Protein AF-A0A3M1G0Z3-F1 (afdb_monomer)

Structure (mmCIF, N/CA/C/O backbone):
data_AF-A0A3M1G0Z3-F1
#
_entry.id   AF-A0A3M1G0Z3-F1
#
loop_
_atom_site.group_PDB
_atom_site.id
_atom_site.type_symbol
_atom_site.label_atom_id
_atom_site.label_alt_id
_atom_site.label_comp_id
_atom_site.label_asym_id
_atom_site.label_entity_id
_atom_site.label_seq_id
_atom_site.pdbx_PDB_ins_code
_atom_site.Cartn_x
_atom_site.Cartn_y
_atom_site.Cartn_z
_atom_site.occupancy
_atom_site.B_iso_or_equiv
_atom_site.auth_seq_id
_atom_site.auth_comp_id
_atom_site.auth_asym_id
_atom_site.auth_atom_id
_atom_site.pdbx_PDB_model_num
ATOM 1 N N . MET A 1 1 ? -22.138 -8.767 7.799 1.00 61.59 1 MET A N 1
ATOM 2 C CA . MET A 1 1 ? -20.923 -7.941 7.903 1.00 61.59 1 MET A CA 1
ATOM 3 C C . MET A 1 1 ? -21.022 -7.201 9.211 1.00 61.59 1 MET A C 1
ATOM 5 O O . MET A 1 1 ? -22.027 -6.520 9.411 1.00 61.59 1 MET A O 1
ATOM 9 N N . SER A 1 2 ? -20.082 -7.442 10.118 1.00 74.31 2 SER A N 1
ATOM 10 C CA . SER A 1 2 ? -20.043 -6.705 11.379 1.00 74.31 2 SER A CA 1
ATOM 11 C C . SER A 1 2 ? -19.478 -5.310 11.119 1.00 74.31 2 SER A C 1
ATOM 13 O O . SER A 1 2 ? -18.674 -5.119 10.209 1.00 74.31 2 SER A O 1
ATOM 15 N N . GLU A 1 3 ? -19.912 -4.324 11.894 1.00 87.12 3 GLU A N 1
ATOM 16 C CA . GLU A 1 3 ? -19.315 -2.991 11.853 1.00 87.12 3 GLU A CA 1
ATOM 17 C C . GLU A 1 3 ? -17.853 -3.065 12.328 1.00 87.12 3 GLU A C 1
ATOM 19 O O . GLU A 1 3 ? -17.533 -3.802 13.266 1.00 87.12 3 GLU A O 1
ATOM 24 N N . LYS A 1 4 ? -16.957 -2.340 11.647 1.00 94.38 4 LYS A N 1
ATOM 25 C CA . LYS A 1 4 ? -15.531 -2.263 11.994 1.00 94.38 4 LYS A CA 1
ATOM 26 C C . LYS A 1 4 ? -15.373 -1.520 13.323 1.00 94.38 4 LYS A C 1
ATOM 28 O O . LYS A 1 4 ? -15.974 -0.468 13.508 1.00 94.38 4 LYS A O 1
ATOM 33 N N . THR A 1 5 ? -14.529 -2.019 14.228 1.00 97.25 5 THR A N 1
ATOM 34 C CA . THR A 1 5 ? -14.263 -1.382 15.536 1.00 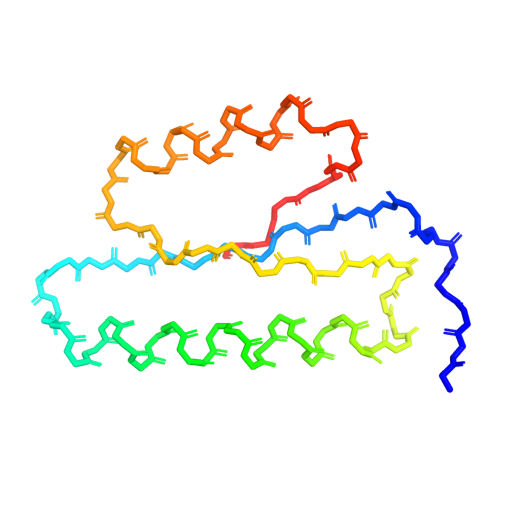97.25 5 THR A CA 1
ATOM 35 C C . THR A 1 5 ? -13.667 0.026 15.408 1.00 97.25 5 THR A C 1
ATOM 37 O O . THR A 1 5 ? -13.916 0.884 16.252 1.00 97.25 5 THR A O 1
ATOM 40 N N . TYR A 1 6 ? -12.891 0.275 14.352 1.00 97.44 6 TYR A N 1
ATOM 41 C CA . TYR A 1 6 ? -12.266 1.555 14.023 1.00 97.44 6 TYR A CA 1
ATOM 42 C C . TYR A 1 6 ? -12.692 2.004 12.613 1.00 97.44 6 TYR A C 1
ATOM 44 O O . TYR A 1 6 ? -11.896 1.949 11.673 1.00 97.44 6 TYR A O 1
ATOM 52 N N . PRO A 1 7 ? -13.945 2.455 12.437 1.00 95.94 7 PRO A N 1
ATOM 53 C CA . PRO A 1 7 ? -14.534 2.691 11.116 1.00 95.94 7 PRO A CA 1
ATOM 54 C C . PRO A 1 7 ? -13.961 3.921 10.394 1.00 95.94 7 PRO A C 1
ATOM 56 O O . PRO A 1 7 ? -14.245 4.139 9.224 1.00 95.94 7 PRO A O 1
ATOM 59 N N . THR A 1 8 ? -13.164 4.747 11.075 1.00 97.81 8 THR A N 1
ATOM 60 C CA . THR A 1 8 ? -12.524 5.934 10.489 1.00 97.81 8 THR A CA 1
ATOM 61 C C . THR A 1 8 ? -11.029 5.754 10.241 1.00 97.81 8 THR A C 1
ATOM 63 O O . THR A 1 8 ? -10.402 6.693 9.764 1.00 97.81 8 THR A O 1
ATOM 66 N N . LEU A 1 9 ? -10.434 4.621 10.633 1.00 98.56 9 LEU A N 1
ATOM 67 C CA . LEU A 1 9 ? -8.999 4.366 10.481 1.00 98.56 9 LEU A CA 1
ATOM 68 C C . LEU A 1 9 ? -8.740 3.492 9.255 1.00 98.56 9 LEU A C 1
ATOM 70 O O . LEU A 1 9 ? -9.537 2.612 8.922 1.00 98.56 9 LEU A O 1
ATOM 74 N N . GLU A 1 10 ? -7.596 3.717 8.621 1.00 98.69 10 GLU A N 1
ATOM 75 C CA . GLU A 1 10 ? -7.197 3.064 7.381 1.00 98.69 10 GLU A CA 1
ATOM 76 C C . GLU A 1 10 ? -5.795 2.465 7.499 1.00 98.69 10 GLU A C 1
ATOM 78 O O . GLU A 1 10 ? -4.862 3.109 7.981 1.00 98.69 10 GLU A O 1
ATOM 83 N N . ALA A 1 11 ? -5.630 1.250 6.985 1.00 98.56 11 ALA A N 1
ATOM 84 C CA . ALA A 1 11 ? -4.334 0.719 6.590 1.00 98.56 11 ALA A CA 1
ATOM 85 C C . ALA A 1 11 ? -4.254 0.741 5.063 1.00 98.56 11 ALA A C 1
ATOM 87 O O . ALA A 1 11 ? -5.140 0.226 4.377 1.00 98.56 11 ALA A O 1
ATOM 88 N N . TRP A 1 12 ? -3.206 1.344 4.514 1.00 98.81 12 TRP A N 1
ATOM 89 C CA . TRP A 1 12 ? -3.044 1.430 3.066 1.00 98.81 12 TRP A CA 1
ATOM 90 C C . TRP A 1 12 ? -2.312 0.198 2.543 1.00 98.81 12 TRP A C 1
ATOM 92 O O . TRP A 1 12 ? -1.202 -0.104 2.975 1.00 98.81 12 TRP A O 1
ATOM 102 N N . PHE A 1 13 ? -2.931 -0.506 1.600 1.00 98.88 13 PHE A N 1
ATOM 103 C CA . PHE A 1 13 ? -2.332 -1.628 0.891 1.00 98.88 13 PHE A CA 1
ATOM 104 C C . PHE A 1 13 ? -1.583 -1.102 -0.332 1.00 98.88 13 PHE A C 1
ATOM 106 O O . PHE A 1 13 ? -2.189 -0.567 -1.266 1.00 98.88 13 PHE A O 1
ATOM 113 N N . VAL A 1 14 ? -0.261 -1.225 -0.299 1.00 98.75 14 VAL A N 1
ATOM 114 C CA . VAL A 1 14 ? 0.656 -0.664 -1.289 1.00 98.75 14 VAL A CA 1
ATOM 115 C C . VAL A 1 14 ? 1.376 -1.811 -1.969 1.00 98.75 14 VAL A C 1
ATOM 117 O O . VAL A 1 14 ? 1.937 -2.678 -1.313 1.00 98.75 14 VAL A O 1
ATOM 120 N N . THR A 1 15 ? 1.395 -1.808 -3.296 1.00 98.69 15 THR A N 1
ATOM 121 C CA . THR A 1 15 ? 2.107 -2.830 -4.065 1.00 98.69 15 THR A CA 1
ATOM 122 C C . THR A 1 15 ? 3.193 -2.178 -4.903 1.00 98.69 15 THR A C 1
ATOM 124 O O . THR A 1 15 ? 2.931 -1.255 -5.676 1.00 98.69 15 THR A O 1
ATOM 127 N N . GLY A 1 16 ? 4.423 -2.658 -4.735 1.00 97.88 16 GLY A N 1
ATOM 128 C CA . GLY A 1 16 ? 5.565 -2.262 -5.550 1.00 97.88 16 GLY A CA 1
ATOM 129 C C . GLY A 1 16 ? 5.701 -3.135 -6.795 1.00 97.88 16 GLY A C 1
ATOM 130 O O . GLY A 1 16 ? 5.437 -4.336 -6.756 1.00 97.88 16 GLY A O 1
ATOM 131 N N . SER A 1 17 ? 6.142 -2.543 -7.900 1.00 97.88 17 SER A N 1
ATOM 132 C CA . SER A 1 17 ? 6.554 -3.281 -9.098 1.00 97.88 17 SER A CA 1
ATOM 133 C C . SER A 1 17 ? 7.623 -2.494 -9.867 1.00 97.88 17 SER A C 1
ATOM 135 O O . SER A 1 17 ? 8.203 -1.548 -9.338 1.00 97.88 17 SER A O 1
ATOM 137 N N . GLN A 1 18 ? 7.920 -2.872 -11.108 1.00 96.88 18 GLN A N 1
ATOM 138 C CA . GLN A 1 18 ? 8.872 -2.158 -11.961 1.00 96.88 18 GLN A CA 1
ATOM 139 C C . GLN A 1 18 ? 8.474 -2.212 -13.435 1.00 96.88 18 GLN A C 1
ATOM 141 O O . GLN A 1 18 ? 7.968 -3.219 -13.928 1.00 96.88 18 GLN A O 1
ATOM 146 N N . HIS A 1 19 ? 8.803 -1.144 -14.163 1.00 94.56 19 HIS A N 1
ATOM 147 C CA . HIS A 1 19 ? 8.555 -1.039 -15.605 1.00 94.56 19 HIS A CA 1
ATOM 148 C C . HIS A 1 19 ? 9.275 -2.115 -16.430 1.00 94.56 19 HIS A C 1
ATOM 150 O O . HIS A 1 19 ? 8.822 -2.459 -17.517 1.00 94.56 19 HIS A O 1
ATOM 156 N N . LEU A 1 20 ? 10.363 -2.692 -15.905 1.00 96.81 20 LEU A N 1
ATOM 157 C CA . LEU A 1 20 ? 11.116 -3.768 -16.561 1.00 96.81 20 LEU A CA 1
ATOM 158 C C . LEU A 1 20 ? 10.281 -5.034 -16.813 1.00 96.81 20 LEU A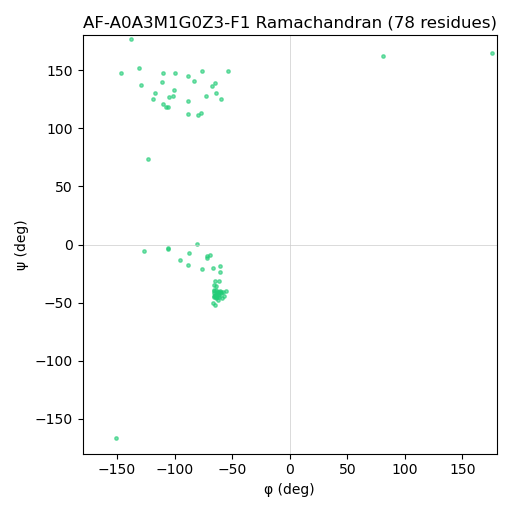 C 1
ATOM 160 O O . LEU A 1 20 ? 10.673 -5.855 -17.638 1.00 96.81 20 LEU A O 1
ATOM 164 N N . TYR A 1 21 ? 9.146 -5.197 -16.124 1.00 94.69 21 TYR A N 1
ATOM 165 C CA . TYR A 1 21 ? 8.239 -6.332 -16.309 1.00 94.69 21 TYR A CA 1
ATOM 166 C C . TYR A 1 21 ? 7.192 -6.123 -17.416 1.00 94.69 21 TYR A C 1
ATOM 168 O O . TYR A 1 21 ? 6.498 -7.070 -17.776 1.00 94.69 21 TYR A O 1
ATOM 176 N N . GLY A 1 22 ? 7.099 -4.917 -17.985 1.00 96.81 22 GLY A N 1
ATOM 177 C CA . GLY A 1 22 ? 6.141 -4.582 -19.038 1.00 96.81 22 GLY A CA 1
ATOM 178 C C . GLY A 1 22 ? 4.732 -4.252 -18.531 1.00 96.81 22 GLY A C 1
ATOM 179 O O . GLY A 1 22 ? 4.346 -4.567 -17.406 1.00 96.81 22 GLY A O 1
ATOM 180 N N . GLU A 1 23 ? 3.956 -3.598 -19.397 1.00 96.81 23 GLU A N 1
ATOM 181 C CA . GLU A 1 23 ? 2.623 -3.064 -19.074 1.00 96.81 23 GLU A CA 1
ATOM 182 C C . GLU A 1 23 ? 1.602 -4.153 -18.721 1.00 96.81 23 GLU A C 1
ATOM 184 O O . GLU A 1 23 ? 0.784 -3.961 -17.827 1.00 96.81 23 GLU A O 1
ATOM 189 N N . GLU A 1 24 ? 1.664 -5.319 -19.372 1.00 97.75 24 GLU A N 1
ATOM 190 C CA . GLU A 1 24 ? 0.751 -6.437 -19.092 1.00 97.75 24 GLU A CA 1
ATOM 191 C C . GLU A 1 24 ? 0.930 -6.965 -17.663 1.00 97.75 24 GLU A C 1
ATOM 193 O O . GLU A 1 24 ? -0.047 -7.150 -16.936 1.00 97.75 24 GLU A O 1
ATOM 198 N N . ALA A 1 25 ? 2.181 -7.122 -17.220 1.00 97.44 25 ALA A N 1
ATOM 199 C CA . ALA A 1 25 ? 2.479 -7.534 -15.854 1.00 97.44 25 ALA A CA 1
ATOM 200 C C . ALA A 1 25 ? 2.038 -6.469 -14.838 1.00 97.44 25 ALA A C 1
ATOM 202 O O . ALA A 1 25 ? 1.456 -6.809 -13.811 1.00 97.44 25 ALA A O 1
ATOM 203 N N . LEU A 1 26 ? 2.264 -5.180 -15.123 1.00 97.75 26 LEU A N 1
ATOM 204 C CA . LEU A 1 26 ? 1.803 -4.085 -14.260 1.00 97.75 26 LEU A CA 1
ATOM 205 C C . LEU A 1 26 ? 0.273 -4.041 -14.147 1.00 97.75 26 LEU A C 1
ATOM 207 O O . LEU A 1 26 ? -0.252 -3.846 -13.048 1.00 97.75 26 LEU A O 1
ATOM 211 N N . ALA A 1 27 ? -0.438 -4.265 -15.253 1.00 97.81 27 ALA A N 1
ATOM 212 C CA . ALA A 1 27 ? -1.893 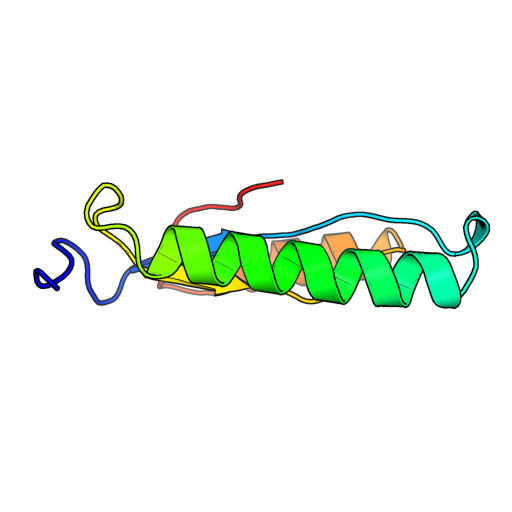-4.332 -15.267 1.00 97.81 27 ALA A CA 1
ATOM 213 C C . ALA A 1 27 ? -2.408 -5.506 -14.423 1.00 97.81 27 ALA A C 1
ATOM 215 O O . ALA A 1 27 ? -3.308 -5.315 -13.603 1.00 97.81 27 ALA A O 1
ATOM 216 N N . GLN A 1 28 ? -1.804 -6.690 -14.563 1.00 98.56 28 GLN A N 1
ATOM 217 C CA . GLN A 1 28 ? -2.182 -7.857 -13.767 1.00 98.56 28 GLN A CA 1
ATOM 218 C C . GLN A 1 28 ? -1.914 -7.636 -12.272 1.00 98.56 28 GLN A C 1
ATOM 220 O O . GLN A 1 28 ? -2.797 -7.867 -11.450 1.00 98.56 28 GLN A O 1
ATOM 225 N N . VAL A 1 29 ? -0.747 -7.088 -11.916 1.00 98.31 29 VAL A N 1
ATOM 226 C CA . VAL A 1 29 ? -0.418 -6.740 -10.523 1.00 98.31 29 VAL A CA 1
ATOM 227 C C . VAL A 1 29 ? -1.438 -5.759 -9.942 1.00 98.31 29 VAL A C 1
ATOM 229 O O . VAL A 1 29 ? -1.859 -5.922 -8.799 1.00 98.31 29 VAL A O 1
ATOM 232 N N . ALA A 1 30 ? -1.882 -4.764 -10.714 1.00 98.00 30 ALA A N 1
ATOM 233 C CA . ALA A 1 30 ? -2.899 -3.819 -10.258 1.00 98.00 30 ALA A CA 1
ATOM 234 C C . ALA A 1 30 ? -4.271 -4.480 -10.019 1.00 98.00 30 ALA A C 1
ATOM 236 O O . ALA A 1 30 ? -4.986 -4.081 -9.094 1.00 98.00 30 ALA A O 1
ATOM 237 N N . VAL A 1 31 ? -4.641 -5.480 -10.829 1.00 98.56 31 VAL A N 1
ATOM 238 C CA . VAL A 1 31 ? -5.870 -6.272 -10.645 1.00 98.56 31 VAL A CA 1
ATOM 239 C C . VAL A 1 31 ? -5.780 -7.109 -9.370 1.00 98.56 31 VAL A C 1
ATOM 241 O O . VAL A 1 31 ? -6.674 -7.031 -8.524 1.00 98.56 31 VAL A O 1
ATOM 244 N N . ASP A 1 32 ? -4.687 -7.850 -9.200 1.00 98.69 32 ASP A N 1
ATOM 245 C CA . ASP A 1 32 ? -4.503 -8.752 -8.061 1.00 98.69 32 ASP A CA 1
ATOM 246 C C . ASP A 1 32 ? -4.413 -7.975 -6.741 1.00 98.69 32 ASP A C 1
ATOM 248 O O . ASP A 1 32 ? -5.095 -8.307 -5.769 1.00 98.69 32 ASP A O 1
ATOM 252 N N . ALA A 1 33 ? -3.641 -6.884 -6.717 1.00 98.62 33 ALA A N 1
ATOM 253 C CA . ALA A 1 33 ? -3.491 -6.029 -5.542 1.00 98.62 33 ALA A CA 1
ATOM 254 C C . ALA A 1 33 ? -4.826 -5.423 -5.087 1.00 98.62 33 ALA A C 1
ATOM 256 O O . ALA A 1 33 ? -5.124 -5.392 -3.890 1.00 98.62 33 ALA A O 1
ATOM 257 N N . ARG A 1 34 ? -5.665 -4.987 -6.035 1.00 98.69 34 ARG A N 1
ATOM 258 C CA . ARG A 1 34 ? -7.010 -4.489 -5.730 1.00 98.69 34 ARG A CA 1
ATOM 259 C C . ARG A 1 34 ? -7.890 -5.588 -5.142 1.00 98.69 34 ARG A C 1
ATOM 261 O O . ARG A 1 34 ? -8.535 -5.357 -4.122 1.00 98.69 34 ARG A O 1
ATOM 268 N N . ALA A 1 35 ? -7.887 -6.778 -5.742 1.00 98.69 35 ALA A N 1
ATOM 269 C CA . ALA A 1 35 ? -8.680 -7.905 -5.257 1.00 98.69 35 ALA A CA 1
ATOM 270 C C . ALA A 1 35 ? -8.286 -8.315 -3.826 1.00 98.69 35 ALA A C 1
ATOM 272 O O . ALA A 1 35 ? -9.163 -8.582 -2.999 1.00 98.69 35 ALA A O 1
ATOM 273 N N . ILE A 1 36 ? -6.985 -8.314 -3.516 1.00 98.69 36 ILE A N 1
ATOM 274 C CA . ILE A 1 36 ? -6.464 -8.594 -2.171 1.00 98.69 36 ILE A CA 1
ATOM 275 C C . ILE A 1 36 ? -6.917 -7.518 -1.182 1.00 98.69 36 ILE A C 1
ATOM 277 O O . ILE A 1 36 ? -7.496 -7.856 -0.150 1.00 98.69 36 ILE A O 1
ATOM 281 N N . ALA A 1 37 ? -6.700 -6.237 -1.495 1.00 98.62 37 ALA A N 1
ATOM 282 C CA . ALA A 1 37 ? -7.083 -5.132 -0.617 1.00 98.62 37 ALA A CA 1
ATOM 283 C C . ALA A 1 37 ? -8.586 -5.151 -0.298 1.00 98.62 37 ALA A C 1
ATOM 285 O O . ALA A 1 37 ? -8.973 -5.045 0.862 1.00 98.62 37 ALA A O 1
ATOM 286 N N . GLU A 1 38 ? -9.432 -5.379 -1.304 1.00 98.44 38 GLU A N 1
ATOM 287 C CA . GLU A 1 38 ? -10.878 -5.497 -1.116 1.00 98.44 38 GLU A CA 1
ATOM 288 C C . GLU A 1 38 ? -11.283 -6.721 -0.282 1.00 98.44 38 GLU A C 1
ATOM 290 O O . GLU A 1 38 ? -12.220 -6.658 0.515 1.00 98.44 38 GLU A O 1
ATOM 295 N N . ALA A 1 39 ? -10.614 -7.862 -0.469 1.00 98.31 39 ALA A N 1
ATOM 296 C CA . ALA A 1 39 ? -10.873 -9.052 0.335 1.00 98.31 39 ALA A CA 1
ATOM 297 C C . ALA A 1 39 ? -10.487 -8.831 1.806 1.00 98.31 39 ALA A C 1
ATOM 299 O O . ALA A 1 39 ? -11.226 -9.248 2.700 1.00 98.31 39 ALA A O 1
ATOM 300 N N . LEU A 1 40 ? -9.368 -8.144 2.054 1.00 98.06 40 LEU A N 1
ATOM 301 C CA . LEU A 1 40 ? -8.938 -7.754 3.395 1.00 98.06 40 LEU A CA 1
ATOM 302 C C . LEU A 1 40 ? -9.908 -6.747 4.023 1.00 98.06 40 LEU A C 1
ATOM 304 O O . LEU A 1 40 ? -10.312 -6.933 5.170 1.00 98.06 40 LEU A O 1
ATOM 308 N N . ASP A 1 41 ? -10.346 -5.734 3.276 1.00 98.06 41 ASP A N 1
ATOM 309 C CA . ASP A 1 41 ? -11.300 -4.736 3.766 1.00 98.06 41 ASP A CA 1
ATOM 310 C C . ASP A 1 41 ? -12.643 -5.371 4.159 1.00 98.06 41 ASP A C 1
ATOM 312 O O . ASP A 1 41 ? -13.177 -5.090 5.232 1.00 98.06 41 ASP A O 1
ATOM 316 N N . ARG A 1 42 ? -13.144 -6.328 3.365 1.00 97.12 42 ARG A N 1
ATOM 317 C CA . ARG A 1 42 ? -14.378 -7.077 3.673 1.00 97.12 42 ARG A CA 1
ATOM 318 C C . ARG A 1 42 ? -14.238 -8.082 4.821 1.00 97.12 42 ARG A C 1
ATOM 320 O O . ARG A 1 42 ? -15.250 -8.608 5.278 1.00 97.12 42 ARG A O 1
ATOM 327 N N . SER A 1 43 ? -13.021 -8.381 5.273 1.00 95.25 43 SER A N 1
ATOM 328 C CA . SER A 1 43 ? -12.787 -9.348 6.346 1.00 95.25 43 SER A CA 1
ATOM 329 C C . SER A 1 43 ? -13.201 -8.788 7.708 1.00 95.25 43 SER A C 1
ATOM 331 O O . SER A 1 43 ? -12.711 -7.740 8.136 1.00 95.25 43 SER A O 1
ATOM 333 N N . ASP A 1 44 ? -14.029 -9.535 8.442 1.00 94.44 44 ASP A N 1
ATOM 334 C CA . ASP A 1 44 ? -14.382 -9.224 9.836 1.00 94.44 44 ASP A CA 1
ATOM 335 C C . ASP A 1 44 ? -13.180 -9.414 10.798 1.00 94.44 44 ASP A C 1
ATOM 337 O O . ASP A 1 44 ? -13.243 -9.018 11.959 1.00 94.44 44 ASP A O 1
ATOM 341 N N . ALA A 1 45 ? -12.064 -9.999 10.334 1.00 95.06 45 ALA A N 1
ATOM 342 C CA . ALA A 1 45 ? -10.854 -10.186 11.143 1.00 95.06 45 ALA A CA 1
ATOM 343 C C . ALA A 1 45 ? -10.040 -8.894 11.334 1.00 95.06 45 ALA A C 1
ATOM 345 O O . ALA A 1 45 ? -9.228 -8.812 12.256 1.00 95.06 45 ALA A O 1
ATOM 346 N N . LEU A 1 46 ? -10.227 -7.898 10.461 1.00 96.06 46 LEU A N 1
ATOM 347 C CA . LEU A 1 46 ? -9.548 -6.609 10.560 1.00 96.06 46 LEU A CA 1
ATOM 348 C C . LEU A 1 46 ? -10.495 -5.565 11.161 1.00 96.06 46 LEU A C 1
ATOM 350 O O . LEU A 1 46 ? -11.589 -5.372 10.630 1.00 96.06 46 LEU A O 1
ATOM 354 N N . PRO A 1 47 ? -10.084 -4.845 12.220 1.00 97.06 47 PRO A N 1
ATOM 355 C CA . PRO A 1 47 ? -10.952 -3.901 12.920 1.00 97.06 47 PRO A CA 1
ATOM 356 C C . PRO A 1 47 ? -11.071 -2.538 12.221 1.00 97.06 47 PRO A C 1
ATOM 358 O O . PRO A 1 47 ? -11.749 -1.666 12.747 1.00 97.06 47 PRO A O 1
ATOM 361 N N . LEU A 1 48 ? -10.406 -2.334 11.083 1.00 98.00 48 LEU A N 1
ATOM 362 C CA . LEU A 1 48 ? -10.315 -1.067 10.348 1.00 98.00 48 LEU A CA 1
ATOM 363 C C . LEU A 1 48 ? -10.453 -1.291 8.834 1.00 98.00 48 LEU A C 1
ATOM 365 O O . LEU A 1 48 ? -10.548 -2.445 8.390 1.00 98.00 48 LEU A O 1
ATOM 369 N N . HIS A 1 49 ? -10.447 -0.203 8.062 1.00 98.25 49 HIS A N 1
ATOM 370 C CA . HIS A 1 49 ? -10.535 -0.251 6.604 1.00 98.25 49 HIS A CA 1
ATOM 371 C C . HIS A 1 49 ? -9.188 -0.502 5.927 1.00 98.25 49 HIS A C 1
ATOM 373 O O . HIS A 1 49 ? -8.168 0.064 6.320 1.00 98.25 49 HIS A O 1
ATOM 379 N N . VAL A 1 50 ? -9.185 -1.314 4.871 1.00 98.56 50 VAL A N 1
ATOM 380 C CA . VAL A 1 50 ? -8.000 -1.518 4.026 1.00 98.56 50 VAL A CA 1
ATOM 381 C C . VAL A 1 50 ? -8.188 -0.785 2.705 1.00 98.56 50 VAL A C 1
ATOM 383 O O . VAL A 1 50 ? -9.093 -1.092 1.933 1.00 98.56 50 VAL A O 1
ATOM 386 N N . VAL A 1 51 ? -7.315 0.184 2.433 1.00 98.62 51 VAL A N 1
ATOM 387 C CA . VAL A 1 51 ? -7.420 1.056 1.256 1.00 98.62 51 VAL A CA 1
ATOM 388 C C . VAL A 1 51 ? -6.353 0.689 0.238 1.00 98.62 51 VAL A C 1
ATOM 390 O O . VAL A 1 51 ? -5.159 0.805 0.501 1.00 98.62 51 VAL A O 1
ATOM 393 N N . PHE A 1 52 ? -6.781 0.269 -0.949 1.00 98.69 52 PHE A N 1
ATOM 394 C CA . PHE A 1 52 ? -5.887 0.062 -2.086 1.00 98.69 52 PHE A CA 1
ATOM 395 C C . PHE A 1 52 ? -5.239 1.384 -2.524 1.00 98.69 52 PHE A C 1
ATOM 397 O O . PHE A 1 52 ? -5.938 2.368 -2.785 1.00 98.69 52 PHE A O 1
ATOM 404 N N . LYS A 1 53 ? -3.912 1.390 -2.685 1.00 98.62 53 LYS A N 1
ATOM 405 C CA . LYS A 1 53 ? -3.169 2.475 -3.342 1.00 98.62 53 LYS A CA 1
ATOM 406 C C . LYS A 1 53 ? -2.620 1.984 -4.695 1.00 98.62 53 LYS A C 1
ATOM 408 O O . LYS A 1 53 ? -2.300 0.802 -4.816 1.00 98.62 53 LYS A O 1
ATOM 413 N N . PRO A 1 54 ? -2.514 2.856 -5.721 1.00 97.62 54 PRO A N 1
ATOM 414 C CA . PRO A 1 54 ? -1.978 2.471 -7.028 1.00 97.62 54 PRO A CA 1
ATOM 415 C C . PRO A 1 54 ? -0.595 1.817 -6.939 1.00 97.62 54 PRO A C 1
ATOM 417 O O . PRO A 1 54 ? 0.201 2.162 -6.066 1.00 97.62 54 PRO A O 1
ATOM 420 N N . VAL A 1 55 ? -0.304 0.907 -7.875 1.00 98.12 55 VAL A N 1
ATOM 421 C CA . VAL A 1 55 ? 1.008 0.254 -7.969 1.00 98.12 55 VAL A CA 1
ATOM 422 C C . VAL A 1 55 ? 2.083 1.317 -8.176 1.00 98.12 55 VAL A C 1
ATOM 424 O O . VAL A 1 55 ? 2.003 2.115 -9.111 1.00 98.12 55 VAL A O 1
ATOM 427 N N . VAL A 1 56 ? 3.091 1.319 -7.309 1.00 98.44 56 VAL A N 1
ATOM 428 C CA . VAL A 1 56 ? 4.219 2.253 -7.379 1.00 98.44 56 VAL A CA 1
ATOM 429 C C . VAL A 1 56 ? 5.428 1.564 -8.003 1.00 98.44 56 VAL A C 1
ATOM 431 O O . VAL A 1 56 ? 5.772 0.436 -7.652 1.00 98.44 56 VAL A O 1
ATOM 434 N N . THR A 1 57 ? 6.071 2.235 -8.955 1.00 98.25 57 THR A N 1
ATOM 435 C CA . THR A 1 57 ? 7.159 1.655 -9.766 1.00 98.25 57 THR A CA 1
ATOM 436 C C . THR A 1 57 ? 8.440 2.480 -9.761 1.00 98.25 57 THR A C 1
ATOM 438 O O . THR A 1 57 ? 9.445 2.060 -10.335 1.00 98.25 57 THR A O 1
ATOM 441 N N . THR A 1 58 ? 8.419 3.659 -9.136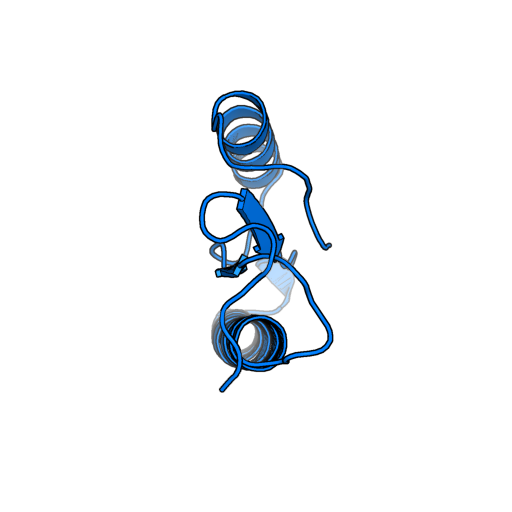 1.00 98.38 58 THR A N 1
ATOM 442 C CA . THR A 1 58 ? 9.553 4.586 -9.101 1.00 98.38 58 THR A CA 1
ATOM 443 C C . THR A 1 58 ? 9.831 5.061 -7.675 1.00 98.38 58 THR A C 1
ATOM 445 O O . THR A 1 58 ? 8.901 5.146 -6.866 1.00 98.38 58 THR A O 1
ATOM 448 N N . PRO A 1 59 ? 11.089 5.417 -7.352 1.00 98.62 59 PRO A N 1
ATOM 449 C CA . PRO A 1 59 ? 11.432 5.986 -6.050 1.00 98.62 59 PRO A CA 1
ATOM 450 C C . PRO A 1 59 ? 10.615 7.236 -5.710 1.00 98.62 59 PRO A C 1
ATOM 452 O O . PRO A 1 59 ? 10.149 7.368 -4.583 1.00 98.62 59 PRO A O 1
ATOM 455 N N . ASP A 1 60 ? 10.383 8.112 -6.691 1.00 98.62 60 ASP A N 1
ATOM 456 C CA . ASP A 1 60 ? 9.609 9.340 -6.494 1.00 98.62 60 ASP A CA 1
ATOM 457 C C . ASP A 1 60 ? 8.152 9.035 -6.140 1.00 98.62 60 ASP A C 1
ATOM 459 O O . ASP A 1 60 ? 7.622 9.619 -5.198 1.00 98.62 60 ASP A O 1
ATOM 463 N N . ALA A 1 61 ? 7.515 8.084 -6.833 1.00 98.31 61 ALA A N 1
ATOM 464 C CA . ALA A 1 61 ? 6.147 7.674 -6.522 1.00 98.31 61 ALA A CA 1
ATOM 465 C C . ALA A 1 61 ? 6.042 7.051 -5.120 1.00 98.31 61 ALA A C 1
ATOM 467 O O . ALA A 1 61 ? 5.112 7.364 -4.378 1.00 98.31 61 ALA A O 1
ATOM 468 N N . ILE A 1 62 ? 7.016 6.219 -4.730 1.00 98.62 62 ILE A N 1
ATOM 469 C CA . ILE A 1 62 ? 7.083 5.632 -3.382 1.00 98.62 62 ILE A CA 1
ATOM 470 C C . ILE A 1 62 ? 7.244 6.736 -2.331 1.00 98.62 62 ILE A C 1
ATOM 472 O O . ILE A 1 62 ? 6.519 6.759 -1.339 1.00 98.62 62 ILE A O 1
ATOM 476 N N . HIS A 1 63 ? 8.166 7.674 -2.552 1.00 98.75 63 HIS A N 1
ATOM 477 C CA . HIS A 1 63 ? 8.413 8.773 -1.626 1.00 98.75 63 HIS A CA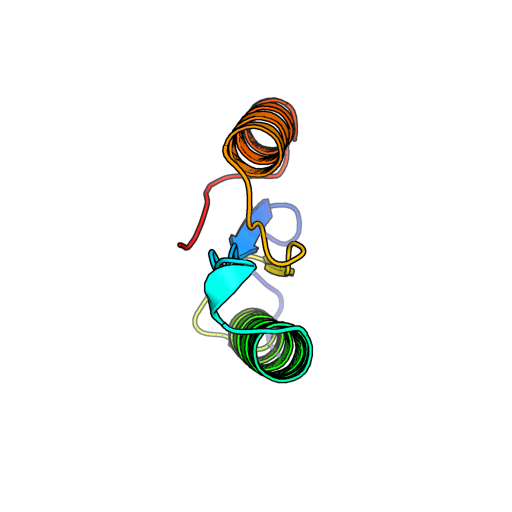 1
ATOM 478 C C . HIS A 1 63 ? 7.177 9.663 -1.456 1.00 98.75 63 HIS A C 1
ATOM 480 O O . HIS A 1 63 ? 6.807 9.969 -0.323 1.00 98.75 63 HIS A O 1
ATOM 486 N N . GLN A 1 64 ? 6.498 10.022 -2.551 1.00 98.75 64 GLN A N 1
ATOM 487 C CA . GLN A 1 64 ? 5.252 10.790 -2.480 1.00 98.75 64 GLN A CA 1
ATOM 488 C C . GLN A 1 64 ? 4.159 10.035 -1.721 1.00 98.75 64 GLN A C 1
ATOM 490 O O . GLN A 1 64 ? 3.523 10.621 -0.848 1.00 98.75 64 GLN A O 1
ATOM 495 N N . LEU A 1 65 ? 3.994 8.730 -1.960 1.00 98.69 65 LEU A N 1
ATOM 496 C CA . LEU A 1 65 ? 3.030 7.917 -1.217 1.00 98.69 65 LEU A CA 1
ATOM 497 C C . LEU A 1 65 ? 3.328 7.910 0.290 1.00 98.69 65 LEU A C 1
ATOM 499 O O . LEU A 1 65 ? 2.407 8.029 1.096 1.00 98.69 65 LEU A O 1
ATOM 503 N N . CYS A 1 66 ? 4.600 7.810 0.684 1.00 98.69 66 CYS A N 1
ATOM 504 C CA . CYS A 1 66 ? 4.996 7.887 2.092 1.00 98.69 66 CYS A CA 1
ATOM 505 C C . CYS A 1 66 ? 4.689 9.260 2.710 1.00 98.69 66 CYS A C 1
ATOM 507 O O . CYS A 1 66 ? 4.254 9.331 3.859 1.00 98.69 66 CYS A O 1
ATOM 509 N N . LEU A 1 67 ? 4.889 10.352 1.964 1.00 98.75 67 LEU A N 1
ATOM 510 C CA . LEU A 1 67 ? 4.524 11.698 2.418 1.00 98.75 67 LEU A CA 1
ATOM 511 C C . LEU A 1 67 ? 3.006 11.849 2.582 1.00 98.75 67 LEU A C 1
ATOM 513 O O . LEU A 1 67 ? 2.562 12.386 3.597 1.00 98.75 67 LEU A O 1
ATOM 517 N N . GLU A 1 68 ? 2.218 11.340 1.632 1.00 98.75 68 GLU A N 1
ATOM 518 C CA . GLU A 1 68 ? 0.755 11.307 1.731 1.00 98.75 68 GLU A CA 1
ATOM 519 C C . GLU A 1 68 ? 0.292 10.521 2.959 1.00 98.75 68 GLU A C 1
ATOM 521 O O . GLU A 1 68 ? -0.560 11.000 3.705 1.00 98.75 68 GLU A O 1
ATOM 526 N N . ALA A 1 69 ? 0.869 9.339 3.189 1.00 98.69 69 ALA A N 1
ATOM 527 C CA . ALA A 1 69 ? 0.522 8.486 4.320 1.00 98.69 69 ALA A CA 1
ATOM 528 C C . ALA A 1 69 ? 0.820 9.172 5.659 1.00 98.69 69 ALA A C 1
ATOM 530 O O . ALA A 1 69 ? -0.013 9.152 6.559 1.00 98.69 69 ALA A O 1
ATOM 531 N N . ASN A 1 70 ? 1.971 9.843 5.769 1.00 98.62 70 ASN A N 1
ATOM 532 C CA . ASN A 1 70 ? 2.340 10.605 6.964 1.00 98.62 70 ASN A CA 1
ATOM 533 C C . ASN A 1 70 ? 1.411 11.801 7.227 1.00 98.62 70 ASN A C 1
ATOM 535 O O . ASN A 1 70 ? 1.239 12.199 8.379 1.00 98.62 70 ASN A O 1
ATOM 539 N N . ALA A 1 71 ? 0.854 12.408 6.176 1.00 98.62 71 ALA A N 1
ATOM 540 C CA . ALA A 1 71 ? -0.031 13.566 6.286 1.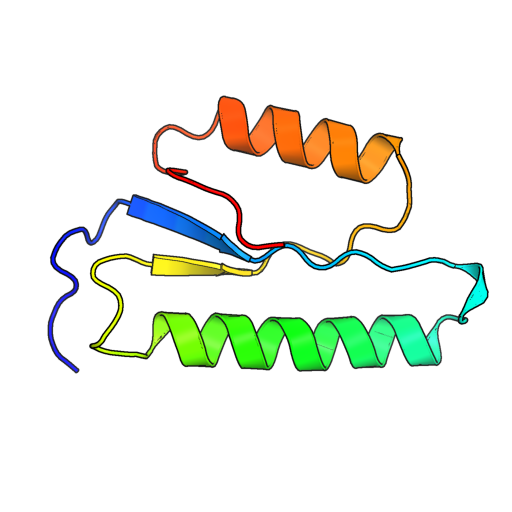00 98.62 71 ALA A CA 1
ATOM 541 C C . ALA A 1 71 ? -1.514 13.189 6.459 1.00 98.62 71 ALA A C 1
ATOM 543 O O . ALA A 1 71 ? -2.312 14.036 6.865 1.00 98.62 71 ALA A O 1
ATOM 544 N N . ALA A 1 72 ? -1.895 11.948 6.147 1.00 98.62 72 ALA A N 1
ATOM 545 C CA . ALA A 1 72 ? -3.267 11.467 6.234 1.00 98.62 72 ALA A CA 1
ATOM 546 C C . ALA A 1 72 ? -3.634 11.120 7.693 1.00 98.62 72 ALA A C 1
ATOM 548 O O . ALA A 1 72 ? -3.132 10.135 8.232 1.00 98.62 72 ALA A O 1
ATOM 549 N N . PRO A 1 73 ? -4.537 11.875 8.353 1.00 98.31 73 PRO A N 1
ATOM 550 C CA . PRO A 1 73 ? -4.816 11.713 9.787 1.00 98.31 73 PRO A CA 1
ATOM 551 C C . PRO A 1 73 ? -5.477 10.374 10.149 1.00 98.31 73 PRO A C 1
ATOM 553 O O . PRO A 1 73 ? -5.457 9.965 11.307 1.00 98.31 73 PRO A O 1
ATOM 556 N N . ASN A 1 74 ? -6.091 9.711 9.173 1.00 98.56 74 ASN A N 1
ATOM 557 C CA . ASN A 1 74 ? -6.738 8.410 9.295 1.00 98.56 74 ASN A CA 1
ATOM 558 C C . ASN A 1 74 ? -5.834 7.237 8.886 1.00 98.56 74 ASN A C 1
ATOM 560 O O . ASN A 1 74 ? -6.176 6.094 9.189 1.00 98.56 74 ASN A O 1
ATOM 564 N N . CYS A 1 75 ? -4.700 7.489 8.225 1.00 98.62 75 CYS A N 1
ATOM 565 C CA . CYS A 1 75 ? -3.758 6.442 7.849 1.00 98.62 75 CYS A CA 1
ATOM 566 C C . CYS A 1 75 ? -2.945 6.022 9.076 1.00 98.62 75 CYS A C 1
ATOM 568 O O . CYS A 1 75 ? -2.128 6.782 9.592 1.00 98.62 75 CYS A O 1
ATOM 570 N N . VAL A 1 76 ? -3.150 4.789 9.536 1.00 98.31 76 VAL A N 1
ATOM 571 C CA . VAL A 1 76 ? -2.465 4.246 10.721 1.00 98.31 76 VAL A CA 1
ATOM 572 C C . VAL A 1 76 ? -1.369 3.242 10.382 1.00 98.31 76 VAL A C 1
ATOM 574 O O . VAL A 1 76 ? -0.675 2.764 11.278 1.00 98.31 76 VAL A O 1
ATOM 577 N N . GLY A 1 77 ? -1.185 2.924 9.100 1.00 98.38 77 GLY A N 1
ATOM 578 C CA . GLY A 1 77 ? -0.108 2.049 8.657 1.00 98.38 77 GLY A CA 1
ATOM 579 C C . GLY A 1 77 ? -0.139 1.737 7.166 1.00 98.38 77 GLY A C 1
ATOM 580 O O . GLY A 1 77 ? -1.148 1.931 6.489 1.00 98.38 77 GLY A O 1
ATOM 581 N N . LEU A 1 78 ? 0.987 1.215 6.679 1.00 98.69 78 LEU A N 1
ATOM 582 C CA . LEU A 1 78 ? 1.147 0.683 5.328 1.00 98.69 78 LEU A CA 1
ATOM 583 C C . LE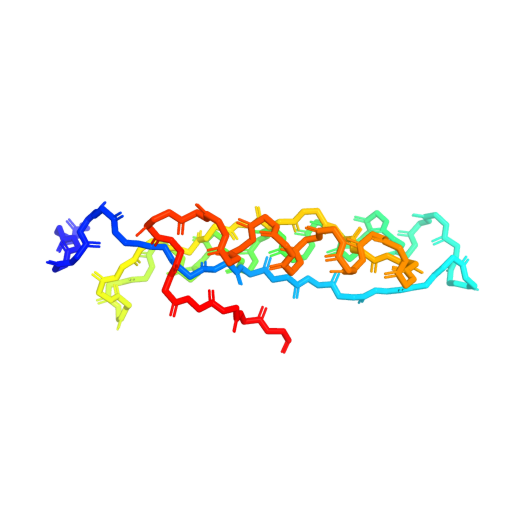U A 1 78 ? 1.319 -0.840 5.393 1.00 98.69 78 LEU A C 1
ATOM 585 O O . LEU A 1 78 ? 2.031 -1.348 6.259 1.00 98.69 78 LEU A O 1
ATOM 589 N N . ILE A 1 79 ? 0.695 -1.552 4.461 1.00 98.50 79 ILE A N 1
ATOM 590 C CA . ILE A 1 79 ? 0.903 -2.977 4.189 1.00 98.50 79 ILE A CA 1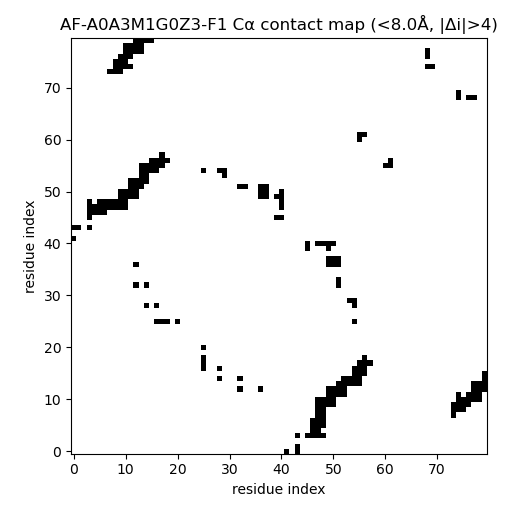
ATOM 591 C C . ILE A 1 79 ? 1.620 -3.054 2.837 1.00 98.50 79 ILE A C 1
ATOM 593 O O . ILE A 1 79 ? 1.085 -2.542 1.853 1.00 98.50 79 ILE A O 1
ATOM 597 N N . THR A 1 80 ? 2.818 -3.646 2.802 1.00 96.00 80 THR A N 1
ATOM 598 C CA . THR A 1 80 ? 3.726 -3.676 1.634 1.00 96.00 80 THR A CA 1
ATOM 599 C C . THR A 1 80 ? 4.169 -5.082 1.282 1.00 96.00 80 THR A C 1
ATOM 601 O O . THR A 1 80 ? 4.549 -5.798 2.239 1.00 96.00 80 THR A O 1
#

Solvent-accessible surface area (backbone atoms only — not comparable to full-atom values): 4526 Å² total; per-residue (Å²): 134,77,83,48,84,37,77,74,35,30,36,37,36,43,45,79,57,52,74,92,65,40,70,68,52,53,52,50,51,49,53,52,50,43,54,49,23,53,53,52,35,72,32,81,87,42,49,39,40,42,40,64,48,77,69,32,58,46,73,66,55,47,52,51,50,52,52,51,45,75,69,35,93,38,46,78,46,77,46,116

Foldseek 3Di:
DDQAQQALAEEEEEAEDACVVPDVVLVVSQVVSVVVQVVVQPDPVHNYHYHYDRYDHDPVSVVVVVV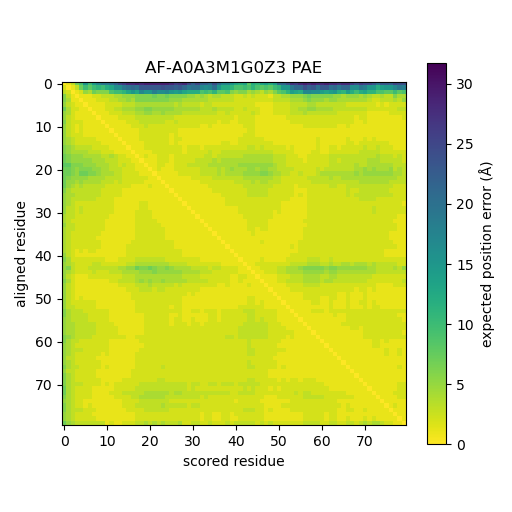VLVVDPRHPYYDD

Sequence (80 aa):
MSEKTYPTLEAWFVTGSQHLYGEEALAQVAVDARAIAEALDRSDALPLHVVFKPVVTTPDAIHQLCLEANAAPNCVGLIT

Radius of gyration: 13.6 Å; Cα contacts (8 Å, |Δi|>4): 115; chains: 1; bounding box: 32×24×35 Å

pLDDT: mean 97.01, std 5.04, range [61.59, 98.88]

Secondary structure (DSSP, 8-state):
-PPPSSTT-EEEE--B--GGGHHHHHHHHHHHHHHHHHHHHT-TT-SSEEEE-PPB-SHHHHHHHHHHHHH-TTEEEEE-

Nearest PDB structures (foldseek):
  4f2d-assembly1_A  TM=9.298E-01  e=6.520E-06  Escherichia coli K-12
  7ch3-assembly1_A  TM=9.261E-01  e=9.611E-05  Thermotoga maritima MSB8
  7cwv-assembly2_B-2  TM=9.650E-01  e=1.625E-04  Thermotoga maritima MSB8
  7cwv-assembly1_A  TM=9.250E-01  e=1.250E-04  Thermotoga maritima MSB8
  7cwv-assembly1_C  TM=9.241E-01  e=1.625E-04  Thermotoga maritima MSB8

Mean predicted aligned error: 2.54 Å